Protein AF-A0A2V9GDG9-F1 (afdb_monomer_lite)

Foldseek 3Di:
DDDDDDDDPDDPDPPPDPPPPPPPDDDDDDDDDDPDPDPPPDDDDDPDDPPDDDDWDPDAAEFECPPNATVVNHDDTDPPHKYKYAYQDQDWDWDWDCDDPPHNVPTDIQDTDGHGDIDMDD

Secondary structure (DSSP, 8-state):
----------------------------------S-S-STT--------TT---PPPSSPEEEEEETTEEESSS----TT--EEEEE-SSS-EEEEES-BTTBGGG-EEEEEE-TT-EEEE-

pLDDT: mean 85.76, std 18.92, range [37.97, 98.81]

Radius of gyration: 27.59 Å; chains: 1; bounding box: 48×56×92 Å

Sequence (122 aa):
MNKIKATLAEAIWISIGLAGVGHASDIKGHVAVQGLRSPDNIAVYVDAIPGKDFPAPAQHTVMDQKGLKFVPHVLVVLKGTTVDFLNSDPTGHNVYWPAVSGNKKLAHNLGTWPQGQVKSFQ

Structure (mmCIF, N/CA/C/O backbone):
data_AF-A0A2V9GDG9-F1
#
_entry.id   AF-A0A2V9GDG9-F1
#
loop_
_atom_site.group_PDB
_atom_site.id
_atom_site.type_symbol
_atom_site.label_atom_id
_atom_site.label_alt_id
_atom_site.label_comp_id
_atom_site.label_asym_id
_atom_site.label_entity_id
_atom_site.label_seq_id
_atom_site.pdbx_PDB_ins_code
_atom_site.Cartn_x
_atom_site.Cartn_y
_atom_site.Cartn_z
_atom_site.occupancy
_atom_site.B_iso_or_equiv
_atom_site.auth_seq_id
_atom_site.auth_comp_id
_atom_site.auth_asym_id
_atom_site.auth_atom_id
_atom_site.pdbx_PDB_model_num
ATOM 1 N N . MET A 1 1 ? -24.641 -40.065 71.590 1.00 42.31 1 MET A N 1
ATOM 2 C CA . MET A 1 1 ? -23.628 -40.713 70.728 1.00 42.31 1 MET A CA 1
ATOM 3 C C . MET A 1 1 ? -24.330 -41.607 69.716 1.00 42.31 1 MET A C 1
ATOM 5 O O . MET A 1 1 ? -24.767 -42.677 70.096 1.00 42.31 1 MET A O 1
ATOM 9 N N . ASN A 1 2 ? -24.507 -41.150 68.475 1.00 37.97 2 ASN A N 1
ATOM 10 C CA . ASN A 1 2 ? -24.199 -41.917 67.261 1.00 37.97 2 ASN A CA 1
ATOM 11 C C . ASN A 1 2 ? -24.414 -41.002 66.051 1.00 37.97 2 ASN A C 1
ATOM 13 O O . ASN A 1 2 ? -25.462 -40.385 65.896 1.00 37.97 2 ASN A O 1
ATOM 17 N N . LYS A 1 3 ? -23.350 -40.847 65.269 1.00 41.62 3 LYS A N 1
ATOM 18 C CA . LYS A 1 3 ? -23.276 -40.030 64.055 1.00 41.62 3 LYS A CA 1
ATOM 19 C C . LYS A 1 3 ? -23.932 -40.770 62.871 1.00 41.62 3 LYS A C 1
ATOM 21 O O . LYS A 1 3 ? -24.193 -41.959 63.008 1.00 41.62 3 LYS A O 1
ATOM 26 N N . ILE A 1 4 ? -23.966 -40.087 61.707 1.00 47.59 4 ILE A N 1
ATOM 27 C CA . ILE A 1 4 ? -23.909 -40.607 60.309 1.00 47.59 4 ILE A CA 1
ATOM 28 C C . ILE A 1 4 ? -25.279 -40.655 59.604 1.00 47.59 4 ILE A C 1
ATOM 30 O O . ILE A 1 4 ? -26.194 -41.266 60.125 1.00 47.59 4 ILE A O 1
ATOM 34 N N . LYS A 1 5 ? -25.511 -40.102 58.404 1.00 38.75 5 LYS A N 1
ATOM 35 C CA . LYS A 1 5 ? -24.751 -39.276 57.441 1.00 38.75 5 LYS A CA 1
ATOM 36 C C . LYS A 1 5 ? -25.800 -38.595 56.541 1.00 38.75 5 LYS A C 1
ATOM 38 O O . LYS A 1 5 ? -26.760 -39.244 56.140 1.00 38.75 5 LYS A O 1
ATOM 43 N N . ALA A 1 6 ? -25.597 -37.326 56.195 1.00 46.38 6 ALA A N 1
ATOM 44 C CA . ALA A 1 6 ? -26.292 -36.698 55.074 1.00 46.38 6 ALA A CA 1
ATOM 45 C C . ALA A 1 6 ? -25.864 -37.392 53.770 1.00 46.38 6 ALA A C 1
ATOM 47 O O . ALA A 1 6 ? -24.683 -37.693 53.595 1.00 46.38 6 ALA A O 1
ATOM 48 N N . THR A 1 7 ? -26.797 -37.653 52.861 1.00 42.84 7 THR A N 1
ATOM 49 C CA . THR A 1 7 ? -26.470 -38.028 51.481 1.00 42.84 7 THR A CA 1
ATOM 50 C C . THR A 1 7 ? -27.303 -37.137 50.573 1.00 42.84 7 THR A C 1
ATOM 52 O O . THR A 1 7 ? -28.477 -37.397 50.333 1.00 42.84 7 THR A O 1
ATOM 55 N N . LEU A 1 8 ? -26.701 -36.023 50.145 1.00 42.03 8 LEU A N 1
ATOM 56 C CA . LEU A 1 8 ? -27.148 -35.306 48.958 1.00 42.03 8 LEU A CA 1
ATOM 57 C C . LEU A 1 8 ? -26.866 -36.237 47.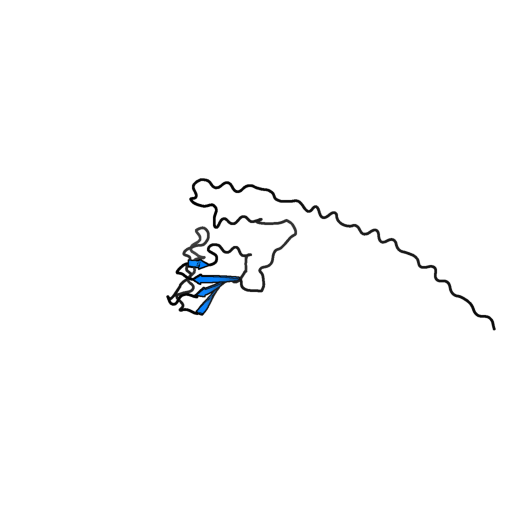775 1.00 42.03 8 LEU A C 1
ATOM 59 O O . LEU A 1 8 ? -25.706 -36.518 47.487 1.00 42.03 8 LEU A O 1
ATOM 63 N N . ALA A 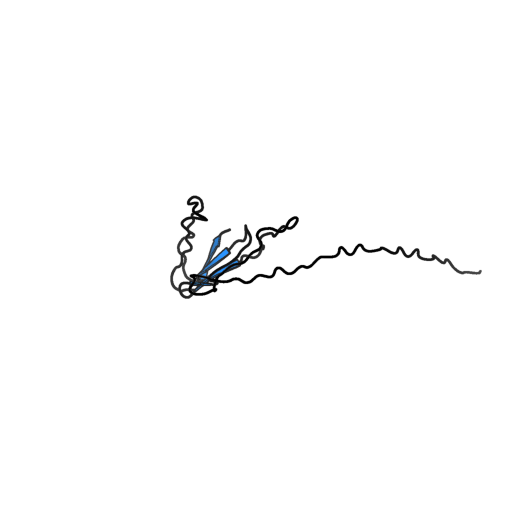1 9 ? -27.909 -36.743 47.124 1.00 41.97 9 ALA A N 1
ATOM 64 C CA . ALA A 1 9 ? -27.773 -37.306 45.790 1.00 41.97 9 ALA A CA 1
ATOM 65 C C . ALA A 1 9 ? -27.874 -36.141 44.799 1.00 41.97 9 ALA A C 1
ATOM 67 O O . ALA A 1 9 ? -28.892 -35.455 44.719 1.00 41.97 9 ALA A O 1
ATOM 68 N N . GLU A 1 10 ? -26.761 -35.880 44.127 1.00 41.28 10 GLU A N 1
ATOM 69 C CA . GLU A 1 10 ? -26.562 -34.815 43.155 1.00 41.28 10 GLU A CA 1
ATOM 70 C C . GLU A 1 10 ? -27.514 -34.990 41.963 1.00 41.28 10 GLU A C 1
ATOM 72 O O . GLU A 1 10 ? -27.505 -36.011 41.274 1.00 41.28 10 GLU A O 1
ATOM 77 N N . ALA A 1 11 ? -28.349 -33.981 41.709 1.00 42.41 11 ALA A N 1
ATOM 78 C CA . ALA A 1 11 ? -29.122 -33.894 40.479 1.00 42.41 11 ALA A CA 1
ATOM 79 C C . ALA A 1 11 ? -28.170 -33.523 39.333 1.00 42.41 11 ALA A C 1
ATOM 81 O O . ALA A 1 11 ? -27.820 -32.356 39.148 1.00 42.41 11 ALA A O 1
ATOM 82 N N . ILE A 1 12 ? -27.726 -34.528 38.580 1.00 42.56 12 ILE A N 1
ATOM 83 C CA . ILE A 1 12 ? -26.975 -34.341 37.337 1.00 42.56 12 ILE A CA 1
ATOM 84 C C . ILE A 1 12 ? -27.936 -33.745 36.303 1.00 42.56 12 ILE A C 1
ATOM 86 O O . ILE A 1 12 ? -28.758 -34.440 35.708 1.00 42.56 12 ILE A O 1
ATOM 90 N N . TRP A 1 13 ? -27.845 -32.432 36.104 1.00 46.91 13 TRP A N 1
ATOM 91 C CA . TRP A 1 13 ? -28.456 -31.758 34.966 1.00 46.91 13 TRP A CA 1
ATOM 92 C C . TRP A 1 13 ? -27.672 -32.132 33.710 1.00 46.91 13 TRP A C 1
ATOM 94 O O . TRP A 1 13 ? -26.553 -31.670 33.501 1.00 46.91 13 TRP A O 1
ATOM 104 N N . ILE A 1 14 ? -28.261 -32.983 32.871 1.00 46.66 14 ILE A N 1
ATOM 105 C CA . ILE A 1 14 ? -27.777 -33.217 31.511 1.00 46.66 14 ILE A CA 1
ATOM 106 C C . ILE A 1 14 ? -28.092 -31.952 30.708 1.00 46.66 14 ILE A C 1
ATOM 108 O O . ILE A 1 14 ? -29.182 -31.784 30.165 1.00 46.66 14 ILE A O 1
ATOM 112 N N . SER A 1 15 ? -27.136 -31.030 30.653 1.00 54.97 15 SER A N 1
ATOM 113 C CA . SER A 1 15 ? -27.119 -29.955 29.671 1.00 54.97 15 SER A CA 1
ATOM 114 C C . SER A 1 15 ? -26.816 -30.572 28.306 1.00 54.97 15 SER A C 1
ATOM 116 O O . SER A 1 15 ? -25.662 -30.785 27.937 1.00 54.97 15 SER A O 1
ATOM 118 N N . ILE A 1 16 ? -27.870 -30.881 27.545 1.00 59.19 16 ILE A N 1
ATOM 119 C CA . ILE A 1 16 ? -27.762 -31.120 26.103 1.00 59.19 16 ILE A CA 1
ATOM 120 C C . ILE A 1 16 ? -27.275 -29.807 25.490 1.00 59.19 16 ILE A C 1
ATOM 122 O O . ILE A 1 16 ? -28.045 -28.871 25.279 1.00 59.19 16 ILE A O 1
ATOM 126 N N . GLY A 1 17 ? -25.967 -29.713 25.262 1.00 52.75 17 GLY A N 1
ATOM 127 C CA . GLY A 1 17 ? -25.395 -28.637 24.475 1.00 52.75 17 GLY A CA 1
ATOM 128 C C . GLY A 1 17 ? -25.929 -28.748 23.053 1.00 52.75 17 GLY A C 1
ATOM 129 O O . GLY A 1 17 ? -25.621 -29.714 22.356 1.00 52.75 17 GLY A O 1
ATOM 130 N N . LEU A 1 18 ? -26.708 -27.757 22.607 1.00 53.41 18 LEU A N 1
ATOM 131 C CA . LEU A 1 18 ? -26.856 -27.490 21.181 1.00 53.41 18 LEU A CA 1
ATOM 132 C C . LEU A 1 18 ? -25.474 -27.076 20.666 1.00 53.41 18 LEU A C 1
ATOM 134 O O . LEU A 1 18 ? -25.123 -25.897 20.642 1.00 53.41 18 LEU A O 1
ATOM 138 N N . ALA A 1 19 ? -24.667 -28.057 20.273 1.00 58.25 19 ALA A N 1
ATOM 139 C CA . ALA A 1 19 ? -23.566 -27.816 19.365 1.00 58.25 19 ALA A CA 1
ATOM 140 C C . ALA A 1 19 ? -24.205 -27.375 18.046 1.00 58.25 19 ALA A C 1
ATOM 142 O O . ALA A 1 19 ? -24.687 -28.199 17.268 1.00 58.25 19 ALA A O 1
ATOM 143 N N . GLY A 1 20 ? -24.296 -26.060 17.834 1.00 57.84 20 GLY A N 1
ATOM 144 C CA . GLY A 1 20 ? -24.628 -25.516 16.528 1.00 57.84 20 GLY A CA 1
ATOM 145 C C . GLY A 1 20 ? -23.684 -26.153 15.518 1.00 57.84 20 GLY A C 1
ATOM 146 O O . GLY A 1 20 ? -22.465 -26.050 15.661 1.00 57.84 20 GLY A O 1
ATOM 147 N N . VAL A 1 21 ? -24.242 -26.870 14.545 1.00 59.28 21 VAL A N 1
ATOM 148 C CA . VAL A 1 21 ? -23.466 -27.459 13.459 1.00 59.28 21 VAL A CA 1
ATOM 149 C C . VAL A 1 21 ? -22.886 -26.291 12.672 1.00 59.28 21 VAL A C 1
ATOM 151 O O . VAL A 1 21 ? -23.560 -25.665 11.858 1.00 59.28 21 VAL A O 1
ATOM 154 N N . GLY A 1 22 ? -21.639 -25.937 12.968 1.00 56.59 22 GLY A N 1
ATOM 155 C CA . GLY A 1 22 ? -20.877 -25.031 12.133 1.00 56.59 22 GLY A CA 1
ATOM 156 C C . GLY A 1 22 ? -20.662 -25.724 10.799 1.00 56.59 22 GLY A C 1
ATOM 157 O O . GLY A 1 22 ? -19.795 -26.587 10.688 1.00 56.59 22 GLY A O 1
ATOM 158 N N . HIS A 1 23 ? -21.457 -25.379 9.788 1.00 62.50 23 HIS A N 1
ATOM 159 C CA . HIS A 1 23 ? -21.180 -25.784 8.417 1.00 62.50 23 HIS A CA 1
ATOM 160 C C . HIS A 1 23 ? -19.954 -25.007 7.931 1.00 62.50 23 HIS A C 1
ATOM 162 O O . HIS A 1 23 ? -20.069 -23.967 7.286 1.00 62.50 23 HIS A O 1
ATOM 168 N N . ALA A 1 24 ? -18.760 -25.491 8.273 1.00 65.12 24 ALA A N 1
ATOM 169 C CA . ALA A 1 24 ? -17.553 -25.095 7.570 1.00 65.12 24 ALA A CA 1
ATOM 170 C C . ALA A 1 24 ? -17.690 -25.610 6.131 1.00 65.12 24 ALA A C 1
ATOM 172 O O . ALA A 1 24 ? -17.763 -26.815 5.901 1.00 65.12 24 ALA A O 1
ATOM 173 N N . SER A 1 25 ? -17.818 -24.687 5.182 1.00 75.19 25 SER A N 1
ATOM 174 C CA . SER A 1 25 ? -17.863 -24.993 3.754 1.00 75.19 25 SER A CA 1
ATOM 175 C C . SER A 1 25 ? -16.672 -24.335 3.079 1.00 75.19 25 SER A C 1
ATOM 177 O O . SER A 1 25 ? -16.330 -23.194 3.396 1.00 75.19 25 SER A O 1
ATOM 179 N N . ASP A 1 26 ? -16.056 -25.046 2.142 1.00 84.69 26 ASP A N 1
ATOM 180 C CA . ASP A 1 26 ? -14.946 -24.515 1.359 1.00 84.69 26 ASP A CA 1
ATOM 181 C C . ASP A 1 26 ? -15.468 -23.625 0.225 1.00 84.69 26 ASP A C 1
ATOM 183 O O . ASP A 1 26 ? -16.362 -24.023 -0.526 1.00 84.69 26 ASP A O 1
ATOM 187 N N . ILE A 1 27 ? -14.845 -22.461 0.030 1.00 84.62 27 ILE A N 1
ATOM 188 C CA . ILE A 1 27 ? -14.969 -21.704 -1.220 1.00 84.62 27 ILE A CA 1
ATOM 189 C C . ILE A 1 27 ? -13.880 -22.216 -2.164 1.00 84.62 27 ILE A C 1
ATOM 191 O O . ILE A 1 27 ? -12.691 -22.037 -1.906 1.00 84.62 27 ILE A O 1
ATOM 195 N N . LYS A 1 28 ? -14.283 -22.871 -3.256 1.00 89.75 28 LYS A N 1
ATOM 196 C CA . LYS A 1 28 ? -13.373 -23.387 -4.289 1.00 89.75 28 LYS A CA 1
ATOM 197 C C . LYS A 1 28 ? -13.601 -22.636 -5.595 1.00 89.75 28 LYS A C 1
ATOM 199 O O . LYS A 1 28 ? -14.739 -22.446 -6.012 1.00 89.75 28 LYS A O 1
ATOM 204 N N . GLY A 1 29 ? -12.516 -22.239 -6.250 1.00 86.69 29 GLY A N 1
ATOM 205 C CA . GLY A 1 29 ? -12.545 -21.554 -7.538 1.00 86.69 29 GLY A CA 1
ATOM 206 C C . GLY A 1 29 ? -11.181 -21.606 -8.217 1.00 86.69 29 GLY A C 1
ATOM 207 O O . GLY A 1 29 ? -10.159 -21.785 -7.558 1.00 86.69 29 GLY A O 1
ATOM 208 N N . HIS A 1 30 ? -11.171 -21.468 -9.541 1.00 87.44 30 HIS A N 1
ATOM 209 C CA . HIS A 1 30 ? -9.952 -21.368 -10.336 1.00 87.44 30 HIS A CA 1
ATOM 210 C C . HIS A 1 30 ? -9.865 -19.969 -10.943 1.00 87.44 30 HIS A C 1
ATOM 212 O O . HIS A 1 30 ? -10.795 -19.524 -11.614 1.00 87.44 30 HIS A O 1
ATOM 218 N N . VAL A 1 31 ? -8.749 -19.280 -10.710 1.00 86.31 31 VAL A N 1
ATOM 219 C CA . VAL A 1 31 ? -8.480 -17.972 -11.311 1.00 86.31 31 VAL A CA 1
ATOM 220 C C . VAL A 1 31 ? -7.774 -18.202 -12.644 1.00 86.31 31 VAL A C 1
ATOM 222 O O . VAL A 1 31 ? -6.559 -18.381 -12.690 1.00 86.31 31 VAL A O 1
ATOM 225 N N . ALA A 1 32 ? -8.549 -18.226 -13.729 1.00 86.06 32 ALA A N 1
ATOM 226 C CA . ALA A 1 32 ? -8.001 -18.214 -15.080 1.00 86.06 32 ALA A CA 1
ATOM 227 C C . ALA A 1 32 ? -7.656 -16.775 -15.471 1.00 86.06 32 ALA A C 1
ATOM 229 O O . ALA A 1 32 ? -8.472 -15.866 -15.314 1.00 86.06 32 ALA A O 1
ATOM 230 N N . VAL A 1 33 ? -6.453 -16.566 -15.999 1.00 86.75 33 VAL A N 1
ATOM 231 C CA . VAL A 1 33 ? -5.978 -15.237 -16.378 1.00 86.75 33 VAL A CA 1
ATOM 232 C C . VAL A 1 33 ? -5.836 -15.167 -17.893 1.00 86.75 33 VAL A C 1
ATOM 234 O O . VAL A 1 33 ? -5.030 -15.886 -18.476 1.00 86.75 33 VAL A O 1
ATOM 237 N N . GLN A 1 34 ? -6.620 -14.303 -18.539 1.00 86.81 34 GLN A N 1
ATOM 238 C CA . GLN A 1 34 ? -6.571 -14.090 -19.985 1.00 86.81 34 GLN A CA 1
ATOM 239 C C . GLN A 1 34 ? -6.154 -12.650 -20.287 1.00 86.81 34 GLN A C 1
ATOM 241 O O . GLN A 1 34 ? -6.681 -11.706 -19.708 1.00 86.81 34 GLN A O 1
ATOM 246 N N . GLY A 1 35 ? -5.184 -12.476 -21.186 1.00 87.31 35 GLY A N 1
ATOM 247 C CA . GLY A 1 35 ? -4.701 -11.154 -21.598 1.00 87.31 35 GLY A CA 1
ATOM 248 C C . GLY A 1 35 ? -3.716 -10.475 -20.635 1.00 87.31 35 GLY A C 1
ATOM 249 O O . GLY A 1 35 ? -3.178 -9.428 -20.989 1.00 87.31 35 GLY A O 1
ATOM 250 N N . LEU A 1 36 ? -3.418 -11.058 -19.466 1.00 86.69 36 LEU A N 1
ATOM 251 C CA . LEU A 1 36 ? -2.308 -10.610 -18.614 1.00 86.69 36 LEU A CA 1
ATOM 252 C C . LEU A 1 36 ? -1.032 -11.406 -18.904 1.00 86.69 36 LEU A C 1
ATOM 254 O O . LEU A 1 36 ? -1.077 -12.573 -19.286 1.00 86.69 36 LEU A O 1
ATOM 258 N N . ARG A 1 37 ? 0.120 -10.762 -18.689 1.00 87.06 37 ARG A N 1
ATOM 259 C CA . ARG A 1 37 ? 1.446 -11.383 -18.856 1.00 87.06 37 ARG A CA 1
ATOM 260 C C . ARG A 1 37 ? 1.823 -12.330 -17.711 1.00 87.06 37 ARG A C 1
ATOM 262 O O . ARG A 1 37 ? 2.670 -13.190 -17.913 1.00 87.06 37 ARG A O 1
ATOM 269 N N . SER A 1 38 ? 1.239 -12.144 -16.527 1.00 87.62 38 SER A N 1
ATOM 270 C CA . SER A 1 38 ? 1.475 -12.953 -15.325 1.00 87.62 38 SER A CA 1
ATOM 271 C C . SER A 1 38 ? 0.211 -12.968 -14.449 1.00 87.62 38 SER A C 1
ATOM 273 O O . SER A 1 38 ? -0.520 -11.972 -14.460 1.00 87.62 38 SER A O 1
ATOM 275 N N . PRO A 1 39 ? -0.059 -14.059 -13.702 1.00 85.81 39 PRO A N 1
ATOM 276 C CA . PRO A 1 39 ? -1.084 -14.099 -12.658 1.00 85.81 39 PRO A CA 1
ATOM 277 C C . PRO A 1 39 ? -0.661 -13.421 -11.341 1.00 85.81 39 PRO A C 1
ATOM 279 O O . PRO A 1 39 ? -1.449 -13.392 -10.396 1.00 85.81 39 PRO A O 1
ATOM 282 N N . ASP A 1 40 ? 0.569 -12.908 -11.243 1.00 89.81 40 ASP A N 1
ATOM 283 C CA . ASP A 1 40 ? 1.047 -12.240 -10.031 1.00 89.81 40 ASP A CA 1
ATOM 284 C C . ASP A 1 40 ? 0.186 -11.022 -9.670 1.00 89.81 40 A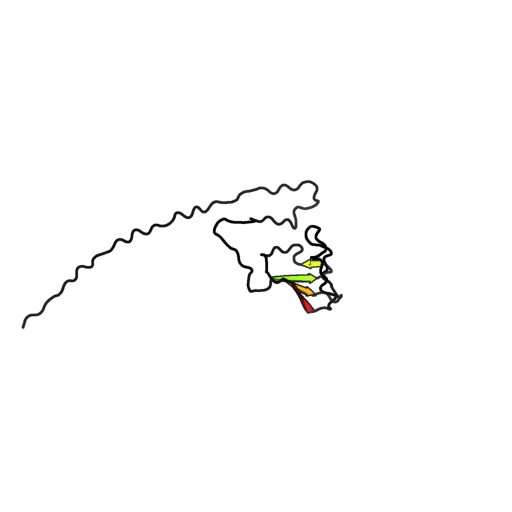SP A C 1
ATOM 286 O O . ASP A 1 40 ? -0.346 -10.330 -10.540 1.00 89.81 40 ASP A O 1
ATOM 290 N N . ASN A 1 41 ? 0.136 -10.704 -8.372 1.00 90.38 41 ASN A N 1
ATOM 291 C CA . ASN A 1 41 ? -0.503 -9.497 -7.835 1.00 90.38 41 ASN A CA 1
ATOM 292 C C . ASN A 1 41 ? -2.033 -9.431 -8.020 1.00 90.38 41 ASN A C 1
ATOM 294 O O . ASN A 1 41 ? -2.623 -8.352 -7.964 1.00 90.38 41 ASN A O 1
ATOM 298 N N . ILE A 1 42 ? -2.691 -10.578 -8.204 1.00 90.88 42 ILE A N 1
ATOM 299 C CA . ILE A 1 42 ? -4.153 -10.685 -8.202 1.00 90.88 42 ILE A CA 1
ATOM 300 C C . ILE A 1 42 ? -4.652 -10.864 -6.765 1.00 90.88 42 ILE A C 1
ATOM 302 O O . ILE A 1 42 ? -4.249 -11.792 -6.066 1.00 90.88 42 ILE A O 1
ATOM 306 N N . ALA A 1 43 ? -5.574 -9.999 -6.341 1.00 91.94 43 ALA A N 1
ATOM 307 C CA . ALA A 1 43 ? -6.306 -10.152 -5.091 1.00 91.94 43 ALA A CA 1
ATOM 308 C C . ALA A 1 43 ? -7.675 -10.795 -5.352 1.00 91.94 43 ALA A C 1
ATOM 310 O O . ALA A 1 43 ? -8.454 -10.306 -6.170 1.00 91.94 43 ALA A O 1
ATOM 311 N N . VAL A 1 44 ? -7.982 -11.867 -4.622 1.00 91.62 44 VAL A N 1
ATOM 312 C CA . VAL A 1 44 ? -9.320 -12.467 -4.550 1.00 91.62 44 VAL A CA 1
ATOM 313 C C . VAL A 1 44 ? -9.816 -12.292 -3.125 1.00 91.62 44 VAL A C 1
ATOM 315 O O . VAL A 1 44 ? -9.103 -12.628 -2.181 1.00 91.62 44 VAL A O 1
ATOM 318 N N . TYR A 1 45 ? -11.019 -11.750 -2.963 1.00 92.50 45 TYR A N 1
ATOM 319 C CA . TYR A 1 45 ? -11.580 -11.454 -1.651 1.00 92.50 45 TYR A CA 1
ATOM 320 C C . TYR A 1 45 ? -13.075 -11.760 -1.602 1.00 92.50 45 TYR A C 1
ATOM 322 O O . TYR A 1 45 ? -13.751 -11.834 -2.628 1.00 92.50 45 TYR A O 1
ATOM 330 N N . VAL A 1 46 ? -13.573 -11.944 -0.382 1.00 91.44 46 VAL A N 1
ATOM 331 C CA . VAL A 1 46 ? -15.003 -12.024 -0.082 1.00 91.44 46 VAL A CA 1
ATOM 332 C C . VAL A 1 46 ? -15.431 -10.650 0.409 1.00 91.44 46 VAL A C 1
ATOM 334 O O . VAL A 1 46 ? -14.879 -10.159 1.388 1.00 91.44 46 VAL A O 1
ATOM 337 N N . ASP A 1 47 ? -16.386 -10.035 -0.283 1.00 88.25 47 ASP A N 1
ATOM 338 C CA . ASP A 1 47 ? -16.816 -8.661 0.000 1.00 88.25 47 ASP A CA 1
ATOM 339 C C . ASP A 1 47 ? -17.576 -8.551 1.332 1.00 88.25 47 ASP A C 1
ATOM 341 O O . ASP A 1 47 ? -17.254 -7.729 2.186 1.00 88.25 47 ASP A O 1
ATOM 345 N N . ALA A 1 48 ? -18.548 -9.438 1.559 1.00 88.88 48 ALA A N 1
ATOM 346 C CA . ALA A 1 48 ? -19.327 -9.458 2.790 1.00 88.88 48 ALA A CA 1
ATOM 347 C C . ALA A 1 48 ? -19.763 -10.876 3.168 1.00 88.88 48 ALA A C 1
ATOM 349 O O . ALA A 1 48 ? -20.054 -11.712 2.310 1.00 88.88 48 ALA A O 1
ATOM 350 N N . ILE A 1 49 ? -19.865 -11.123 4.475 1.00 90.06 49 ILE A N 1
ATOM 351 C CA . ILE A 1 49 ? -20.484 -12.328 5.030 1.00 90.06 49 ILE A CA 1
ATOM 352 C C . ILE A 1 49 ? -21.643 -11.878 5.927 1.00 90.06 49 ILE A C 1
ATOM 354 O O . ILE A 1 49 ? -21.395 -11.172 6.906 1.00 90.06 49 ILE A O 1
ATOM 358 N N . PRO A 1 50 ? -22.901 -12.261 5.633 1.00 90.31 50 PRO A N 1
ATOM 359 C CA . PRO A 1 50 ? -24.052 -11.847 6.429 1.00 90.31 50 PRO A CA 1
ATOM 360 C C . PRO A 1 50 ? -23.880 -12.150 7.922 1.00 90.31 50 PRO A C 1
ATOM 362 O O . PRO A 1 50 ? -23.494 -13.255 8.303 1.00 90.31 50 PRO A O 1
ATOM 365 N N . GLY A 1 51 ? -24.168 -11.158 8.767 1.00 92.75 51 GLY A N 1
ATOM 366 C CA . GLY A 1 51 ? -24.057 -11.279 10.224 1.00 92.75 51 GLY A CA 1
ATOM 367 C C . GLY A 1 51 ? -22.624 -11.302 10.769 1.00 92.75 51 GLY A C 1
ATOM 368 O O . GLY A 1 51 ? -22.451 -11.553 11.960 1.00 92.75 51 GLY A O 1
ATOM 369 N N . LYS A 1 52 ? -21.604 -11.049 9.937 1.00 91.50 52 LYS A N 1
ATOM 370 C CA . LYS A 1 52 ? -20.210 -10.895 10.371 1.00 91.50 52 LYS A CA 1
ATOM 371 C C . LYS A 1 52 ? -19.677 -9.512 10.028 1.00 91.50 52 LYS A C 1
ATOM 373 O O . LYS A 1 52 ? -20.017 -8.949 8.993 1.00 91.50 52 LYS A O 1
ATOM 378 N N . ASP A 1 53 ? -18.806 -9.020 10.897 1.00 91.31 53 ASP A N 1
ATOM 379 C CA . ASP A 1 53 ? -18.047 -7.791 10.702 1.00 91.31 53 ASP A CA 1
ATOM 380 C C . ASP A 1 53 ? -16.550 -8.085 10.860 1.00 91.31 53 ASP A C 1
ATOM 382 O O . ASP A 1 53 ? -16.158 -8.991 11.602 1.00 91.31 53 ASP A O 1
ATOM 386 N N . PHE A 1 54 ? -15.726 -7.336 10.133 1.00 92.31 54 PHE A N 1
ATOM 387 C CA . PHE A 1 54 ? -14.279 -7.504 10.067 1.00 92.31 54 PHE A CA 1
ATOM 388 C C . PHE A 1 54 ? -13.615 -6.149 10.332 1.00 92.31 54 PHE A C 1
ATOM 390 O O . PHE A 1 54 ? -13.382 -5.385 9.391 1.00 92.31 54 PHE A O 1
ATOM 397 N N . PRO A 1 55 ? -13.325 -5.818 11.604 1.00 94.38 55 PRO A N 1
ATOM 398 C CA . PRO A 1 55 ? -12.733 -4.535 11.944 1.00 94.38 55 PRO A CA 1
ATOM 399 C C . PRO A 1 55 ? -11.292 -4.444 11.439 1.00 94.38 55 PRO A C 1
ATOM 401 O O . PRO A 1 55 ? -10.562 -5.438 11.402 1.00 94.38 55 PRO A O 1
ATOM 404 N N . ALA A 1 56 ? -10.868 -3.227 11.096 1.00 95.19 56 ALA A N 1
ATOM 405 C CA . ALA A 1 56 ? -9.476 -2.959 10.770 1.00 95.19 56 ALA A CA 1
ATOM 406 C C . ALA A 1 56 ? -8.551 -3.350 11.941 1.00 95.19 56 ALA A C 1
ATOM 408 O O . ALA A 1 56 ? -8.881 -3.070 13.100 1.00 95.19 56 ALA A O 1
ATOM 409 N N . PRO A 1 57 ? -7.389 -3.971 11.673 1.00 95.88 57 PRO A N 1
ATOM 410 C CA . PRO A 1 57 ? -6.417 -4.264 12.716 1.00 95.88 57 PRO A CA 1
ATOM 411 C C . PRO A 1 57 ? -5.909 -2.980 13.379 1.00 95.88 57 PRO A C 1
ATOM 413 O O . PRO A 1 57 ? -5.672 -1.978 12.709 1.00 95.88 57 PRO A O 1
ATOM 416 N N . ALA A 1 58 ? -5.679 -3.027 14.694 1.00 95.62 58 ALA A N 1
ATOM 417 C CA . ALA A 1 58 ? -5.068 -1.909 15.419 1.00 95.62 58 ALA A CA 1
ATOM 418 C C . ALA A 1 58 ? -3.596 -1.693 15.023 1.00 95.62 58 ALA A C 1
ATOM 420 O O . ALA A 1 58 ? -3.087 -0.577 15.082 1.00 95.62 58 ALA A O 1
ATOM 421 N N . GLN A 1 59 ? -2.909 -2.767 14.628 1.00 97.25 59 GLN A N 1
ATOM 422 C CA . GLN A 1 59 ? -1.533 -2.697 14.161 1.00 97.25 59 GLN A CA 1
ATOM 423 C C . GLN A 1 59 ? -1.495 -2.166 12.728 1.00 97.25 59 GLN A C 1
ATOM 425 O O . GLN A 1 59 ? -2.155 -2.710 11.841 1.00 97.25 59 GLN A O 1
ATOM 430 N N . HIS A 1 60 ? -0.678 -1.140 12.498 1.00 97.88 60 HIS A N 1
ATOM 431 C CA . HIS A 1 60 ? -0.472 -0.606 11.159 1.00 97.88 60 HIS A CA 1
ATOM 432 C C . HIS A 1 60 ? 0.206 -1.636 10.261 1.00 97.88 60 HIS A C 1
ATOM 434 O O . HIS A 1 60 ? 1.096 -2.380 10.687 1.00 97.88 60 HIS A O 1
ATOM 440 N N . THR A 1 61 ? -0.209 -1.650 9.000 1.00 97.94 61 THR A N 1
ATOM 441 C CA . THR A 1 61 ? 0.411 -2.487 7.972 1.00 97.94 61 THR A CA 1
ATOM 442 C C . THR A 1 61 ? 1.462 -1.679 7.226 1.00 97.94 61 THR A C 1
ATOM 444 O O . THR A 1 61 ? 1.231 -0.513 6.931 1.00 97.94 61 THR A O 1
ATOM 447 N N . VAL A 1 62 ? 2.606 -2.279 6.896 1.00 98.56 62 VAL A N 1
ATOM 448 C CA . VAL A 1 62 ? 3.712 -1.566 6.240 1.00 98.56 62 VAL A CA 1
ATOM 449 C C . VAL A 1 62 ? 3.727 -1.833 4.734 1.00 98.56 62 VAL A C 1
ATOM 451 O O . VAL A 1 62 ? 3.652 -2.979 4.292 1.00 98.56 62 VAL A O 1
ATOM 454 N N . MET A 1 63 ? 3.876 -0.763 3.958 1.00 98.56 63 MET A N 1
ATOM 455 C CA . MET A 1 63 ? 4.201 -0.761 2.535 1.00 98.56 63 MET A CA 1
ATOM 456 C C . MET A 1 63 ? 5.578 -0.113 2.358 1.00 98.56 63 MET A C 1
ATOM 458 O O . MET A 1 63 ? 5.711 1.106 2.413 1.00 98.56 63 MET A O 1
ATOM 462 N N . ASP A 1 64 ? 6.620 -0.911 2.161 1.00 98.81 64 ASP A N 1
ATOM 463 C CA . ASP A 1 64 ? 7.981 -0.391 2.017 1.00 98.81 64 ASP A CA 1
ATOM 464 C C . ASP A 1 64 ? 8.250 0.074 0.581 1.00 98.81 64 ASP A C 1
ATOM 466 O O . ASP A 1 64 ? 7.760 -0.513 -0.383 1.00 98.81 64 ASP A O 1
ATOM 470 N N . GLN A 1 65 ? 9.044 1.126 0.429 1.00 98.69 65 GLN A N 1
ATOM 471 C CA . GLN A 1 65 ? 9.568 1.603 -0.844 1.00 98.69 65 GLN A CA 1
ATOM 472 C C . GLN A 1 65 ? 11.050 1.257 -0.889 1.00 98.69 65 GLN A C 1
ATOM 474 O O . GLN A 1 65 ? 11.873 1.876 -0.210 1.00 98.69 65 GLN A O 1
ATOM 479 N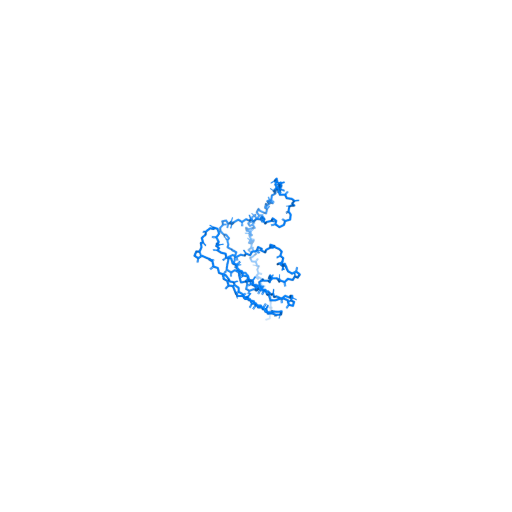 N . LYS A 1 66 ? 11.369 0.220 -1.665 1.00 98.44 66 LYS A N 1
ATOM 480 C CA . LYS A 1 66 ? 12.702 -0.372 -1.739 1.00 98.44 66 LYS A CA 1
ATOM 481 C C . LYS A 1 66 ? 13.027 -0.818 -3.156 1.00 98.44 66 LYS A C 1
ATOM 483 O O . LYS A 1 66 ? 12.232 -1.493 -3.809 1.00 98.44 66 LYS A O 1
ATOM 488 N N . GLY A 1 67 ? 14.222 -0.485 -3.628 1.00 97.88 67 GLY A N 1
ATOM 489 C CA . GLY A 1 67 ? 14.654 -0.755 -4.994 1.00 97.88 67 GLY A CA 1
ATOM 490 C C . GLY A 1 67 ? 13.755 -0.083 -6.032 1.00 97.88 67 GLY A C 1
ATOM 491 O O . GLY A 1 67 ? 13.465 -0.692 -7.062 1.00 97.88 67 GLY A O 1
ATOM 492 N N . LEU A 1 68 ? 13.290 1.138 -5.742 1.00 97.62 68 LEU A N 1
ATOM 493 C CA . LEU A 1 68 ? 12.353 1.913 -6.562 1.00 97.62 68 LEU A CA 1
ATOM 494 C C . LEU A 1 68 ? 10.996 1.224 -6.798 1.00 97.62 68 LEU A C 1
ATOM 496 O O . LEU A 1 68 ? 10.360 1.416 -7.835 1.00 97.62 68 LEU A O 1
ATOM 500 N N . LYS A 1 69 ? 10.559 0.390 -5.849 1.00 97.62 69 LYS A N 1
ATOM 501 C CA . LYS A 1 69 ? 9.308 -0.374 -5.915 1.00 97.62 69 LYS A CA 1
ATOM 502 C C . LYS A 1 69 ? 8.583 -0.337 -4.580 1.00 97.62 69 LYS A C 1
ATOM 504 O O . LYS A 1 69 ? 9.223 -0.295 -3.536 1.00 97.62 69 LYS A O 1
ATOM 509 N N . PHE A 1 70 ? 7.262 -0.466 -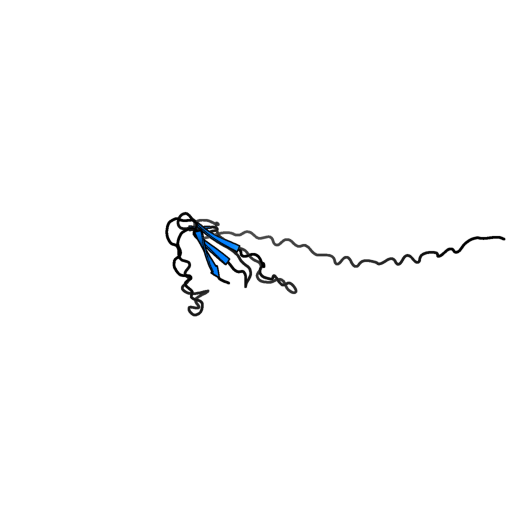4.634 1.00 98.12 70 PHE A N 1
ATOM 510 C CA . PHE A 1 70 ? 6.459 -0.829 -3.470 1.00 98.12 70 PHE A CA 1
ATOM 511 C C . PHE A 1 70 ? 6.622 -2.317 -3.150 1.00 98.12 70 PHE A C 1
ATOM 513 O O . PHE A 1 70 ? 6.572 -3.163 -4.050 1.00 98.12 70 PHE A O 1
ATOM 520 N N . VAL A 1 71 ? 6.828 -2.623 -1.873 1.00 97.88 71 VAL A N 1
ATOM 521 C CA . VAL A 1 71 ? 6.997 -3.969 -1.333 1.00 97.88 71 VAL A CA 1
ATOM 522 C C . VAL A 1 71 ? 6.089 -4.125 -0.102 1.00 97.88 71 VAL A C 1
ATOM 524 O O . VAL A 1 71 ? 6.336 -3.481 0.918 1.00 97.88 71 VAL A O 1
ATOM 527 N N . PRO A 1 72 ? 5.050 -4.982 -0.158 1.00 97.31 72 PRO A N 1
ATOM 528 C CA . PRO A 1 72 ? 4.636 -5.784 -1.317 1.00 97.31 72 PRO A CA 1
ATOM 529 C C . PRO A 1 72 ? 4.138 -4.939 -2.506 1.00 97.31 72 PRO A C 1
ATOM 531 O O . PRO A 1 72 ? 3.824 -3.765 -2.365 1.00 97.31 72 PRO A O 1
ATOM 534 N N . HIS A 1 73 ? 4.065 -5.532 -3.702 1.00 95.94 73 HIS A N 1
ATOM 535 C CA . HIS A 1 73 ? 3.581 -4.814 -4.892 1.00 95.94 73 HIS A CA 1
ATOM 536 C C . HIS A 1 73 ? 2.063 -4.570 -4.856 1.00 95.94 73 HIS A C 1
ATOM 538 O O . HIS A 1 73 ? 1.575 -3.586 -5.403 1.00 95.94 73 HIS A O 1
ATOM 544 N N . VAL A 1 74 ? 1.324 -5.458 -4.186 1.00 96.12 74 VAL A N 1
ATOM 545 C CA . VAL A 1 74 ? -0.094 -5.301 -3.855 1.00 96.12 74 VAL A CA 1
ATOM 546 C C . VAL A 1 74 ? -0.270 -5.573 -2.371 1.00 96.12 74 VAL A C 1
ATOM 548 O O . VAL A 1 74 ? 0.206 -6.587 -1.861 1.00 96.12 74 VAL A O 1
ATOM 551 N N . LEU A 1 75 ? -0.971 -4.669 -1.693 1.00 96.94 75 LEU A N 1
ATOM 552 C CA . LEU A 1 75 ? -1.348 -4.804 -0.294 1.00 96.94 75 LEU A CA 1
ATOM 553 C C . LEU A 1 75 ? -2.866 -4.724 -0.169 1.00 96.94 75 LEU A C 1
ATOM 555 O O . LEU A 1 75 ? -3.471 -3.717 -0.531 1.00 96.94 75 LEU A O 1
ATOM 559 N N . VAL A 1 76 ? -3.474 -5.792 0.340 1.00 95.62 76 VAL A N 1
ATOM 560 C CA . VAL A 1 76 ? -4.912 -5.854 0.617 1.00 95.62 76 VAL A CA 1
ATOM 561 C C . VAL A 1 76 ? -5.125 -5.529 2.087 1.00 95.62 76 VAL A C 1
ATOM 563 O O . VAL A 1 76 ? -4.505 -6.148 2.950 1.00 95.62 76 VAL A O 1
ATOM 566 N N . VAL A 1 77 ? -6.005 -4.572 2.372 1.00 96.00 77 VAL A N 1
ATOM 567 C CA . VAL A 1 77 ? -6.324 -4.138 3.735 1.00 96.00 77 VAL A CA 1
ATOM 568 C C . VAL A 1 77 ? -7.831 -4.019 3.932 1.00 96.00 77 VAL A C 1
ATOM 570 O O . VAL A 1 77 ? -8.580 -3.812 2.977 1.00 96.00 77 VAL A O 1
ATOM 573 N N . LEU A 1 78 ? -8.280 -4.132 5.182 1.00 95.44 78 LEU A N 1
ATOM 574 C CA . LEU A 1 78 ? -9.664 -3.845 5.552 1.00 95.44 78 LEU A CA 1
ATOM 575 C C . LEU A 1 78 ? -9.903 -2.330 5.565 1.00 95.44 78 LEU A C 1
ATOM 577 O O . LEU A 1 78 ? -8.986 -1.546 5.824 1.00 95.44 78 LEU A O 1
ATOM 581 N N . LYS A 1 79 ? -11.145 -1.904 5.328 1.00 92.81 79 LYS A N 1
ATOM 582 C CA . LYS A 1 79 ? -11.525 -0.488 5.413 1.00 92.81 79 LYS A CA 1
ATOM 583 C C . LYS A 1 79 ? -11.175 0.085 6.792 1.00 92.81 79 LYS A C 1
ATOM 585 O O . LYS A 1 79 ? -11.570 -0.478 7.807 1.00 92.81 79 LYS A O 1
ATOM 590 N N . GLY A 1 80 ? -10.484 1.226 6.813 1.00 95.44 80 GLY A N 1
ATOM 591 C CA . GLY A 1 80 ? -10.028 1.886 8.040 1.00 95.44 80 GLY A CA 1
ATOM 592 C C . GLY A 1 80 ? -8.688 1.375 8.577 1.00 95.44 80 GLY A C 1
ATOM 593 O O . GLY A 1 80 ? -8.271 1.813 9.647 1.00 95.44 80 GLY A O 1
ATOM 594 N N . THR A 1 81 ? -8.010 0.469 7.866 1.00 98.06 81 THR A N 1
ATOM 595 C CA . THR A 1 81 ? -6.629 0.083 8.188 1.00 98.06 81 THR A CA 1
ATOM 596 C C . THR A 1 81 ? -5.688 1.238 7.883 1.00 98.06 81 THR A C 1
ATOM 598 O O . THR A 1 81 ? -5.668 1.727 6.757 1.00 98.06 81 THR A O 1
ATOM 601 N N . THR A 1 82 ? -4.856 1.617 8.848 1.00 98.44 82 THR A N 1
ATOM 602 C CA . THR A 1 82 ? -3.752 2.543 8.591 1.00 98.44 82 THR A CA 1
ATOM 603 C C . THR A 1 82 ? -2.587 1.806 7.931 1.00 98.44 82 THR A C 1
ATOM 605 O O . THR A 1 82 ? -2.128 0.768 8.425 1.00 98.44 82 THR A O 1
ATOM 608 N N . VAL A 1 83 ? -2.095 2.357 6.824 1.00 98.56 83 VAL A N 1
ATOM 609 C CA . VAL A 1 83 ? -0.912 1.877 6.107 1.00 98.56 83 VAL A CA 1
ATOM 610 C C . VAL A 1 83 ? 0.251 2.831 6.342 1.00 98.56 83 VAL A C 1
ATOM 612 O O . VAL A 1 83 ? 0.133 4.030 6.092 1.00 98.56 83 VAL A O 1
ATOM 615 N N . ASP A 1 84 ? 1.377 2.278 6.778 1.00 98.75 84 ASP A N 1
ATOM 616 C CA . ASP A 1 84 ? 2.655 2.956 6.952 1.00 98.75 84 ASP A CA 1
ATOM 617 C C . ASP A 1 84 ? 3.523 2.763 5.704 1.00 98.75 84 ASP A C 1
ATOM 619 O O . ASP A 1 84 ? 3.956 1.655 5.390 1.00 98.75 84 ASP A O 1
ATOM 623 N N . PHE A 1 85 ? 3.814 3.848 4.995 1.00 98.69 85 PHE A N 1
ATOM 624 C CA . PHE A 1 85 ? 4.681 3.853 3.824 1.00 98.69 85 PHE A CA 1
ATOM 625 C C . PHE A 1 85 ? 6.121 4.174 4.228 1.00 98.69 85 PHE A C 1
ATOM 627 O O . PHE A 1 85 ? 6.489 5.342 4.384 1.00 98.69 85 PHE A O 1
ATOM 634 N N . LEU A 1 86 ? 6.936 3.136 4.413 1.00 98.81 86 LEU A N 1
ATOM 635 C CA . LEU A 1 86 ? 8.361 3.266 4.717 1.00 98.81 86 LEU A CA 1
ATOM 636 C C . LEU A 1 86 ? 9.141 3.586 3.438 1.00 98.81 86 LEU A C 1
ATOM 638 O O . LEU A 1 86 ? 8.811 3.101 2.360 1.00 98.81 86 LEU A O 1
ATOM 642 N N . ASN A 1 87 ? 10.172 4.418 3.539 1.00 98.81 87 ASN A N 1
ATOM 643 C CA . ASN A 1 87 ? 11.186 4.541 2.499 1.00 98.81 87 ASN A CA 1
ATOM 644 C C . ASN A 1 87 ? 12.490 3.891 2.972 1.00 98.81 87 ASN A C 1
ATOM 646 O O . ASN A 1 87 ? 13.163 4.442 3.839 1.00 98.81 87 ASN A O 1
ATOM 650 N N . SER A 1 88 ? 12.874 2.761 2.386 1.00 98.75 88 SER A N 1
ATOM 651 C CA . SER A 1 88 ? 14.150 2.097 2.680 1.00 98.75 88 SER A CA 1
ATOM 652 C C . SER A 1 88 ? 15.270 2.447 1.693 1.00 98.75 88 SER A C 1
ATOM 654 O O . SER A 1 88 ? 16.424 2.071 1.923 1.00 98.75 88 SER A O 1
ATOM 656 N N . ASP A 1 89 ? 14.969 3.183 0.623 1.00 98.69 89 ASP A N 1
ATOM 657 C CA . ASP A 1 89 ? 15.935 3.615 -0.385 1.00 98.69 89 ASP A CA 1
ATOM 658 C C . ASP A 1 89 ? 16.628 4.934 -0.004 1.00 98.69 89 ASP A C 1
ATOM 660 O O . ASP A 1 89 ? 16.028 5.797 0.635 1.00 98.69 89 ASP A O 1
ATOM 664 N N . PRO A 1 90 ? 17.875 5.162 -0.457 1.00 98.12 90 PRO A N 1
ATOM 665 C CA . PRO A 1 90 ? 18.550 6.452 -0.287 1.00 98.12 90 PRO A CA 1
ATOM 666 C C . PRO A 1 90 ? 17.882 7.586 -1.085 1.00 98.12 90 PRO A C 1
ATOM 668 O O . PRO A 1 90 ? 18.062 8.764 -0.775 1.00 98.12 90 PRO A O 1
ATOM 671 N N . THR A 1 91 ? 17.121 7.249 -2.128 1.00 98.31 91 THR A N 1
ATOM 672 C CA . THR A 1 91 ? 16.368 8.209 -2.940 1.00 98.31 91 THR A CA 1
ATOM 673 C C . THR A 1 91 ? 15.089 8.633 -2.219 1.00 98.31 91 THR A C 1
ATOM 675 O O . THR A 1 91 ? 14.422 7.821 -1.586 1.00 98.31 91 THR A O 1
ATOM 678 N N . GLY A 1 92 ? 14.723 9.914 -2.321 1.00 98.38 92 GLY A N 1
ATOM 679 C CA . GLY A 1 92 ? 13.449 10.400 -1.793 1.00 98.38 92 GLY A CA 1
ATOM 680 C C . GLY A 1 92 ? 12.258 9.806 -2.549 1.00 98.38 92 GLY A C 1
ATOM 681 O O . GLY A 1 92 ? 12.251 9.802 -3.779 1.00 98.38 92 GLY A O 1
ATOM 682 N N . HIS A 1 93 ? 11.248 9.351 -1.812 1.00 98.69 93 HIS A N 1
ATOM 683 C CA . HIS A 1 93 ? 10.061 8.685 -2.353 1.00 98.69 93 HIS A CA 1
ATOM 684 C C . HIS A 1 93 ? 8.775 9.432 -2.018 1.00 98.69 93 HIS A C 1
ATOM 686 O O . HIS A 1 93 ? 8.742 10.182 -1.046 1.00 98.69 93 HIS A O 1
ATOM 692 N N . ASN A 1 94 ? 7.733 9.229 -2.827 1.00 98.31 94 ASN A N 1
ATOM 693 C CA . ASN A 1 94 ? 6.407 9.823 -2.657 1.00 98.31 94 ASN A CA 1
ATOM 694 C C . ASN A 1 94 ? 5.322 8.775 -2.937 1.00 98.31 94 ASN A C 1
ATOM 696 O O . ASN A 1 94 ? 5.446 7.970 -3.859 1.00 98.31 94 ASN A O 1
ATOM 700 N N . VAL A 1 95 ? 4.223 8.861 -2.192 1.00 98.25 95 VAL A N 1
ATOM 701 C CA . VAL A 1 95 ? 2.972 8.164 -2.476 1.00 98.25 95 VAL A CA 1
ATOM 702 C C . VAL A 1 95 ? 1.898 9.184 -2.848 1.00 98.25 95 VAL A C 1
ATOM 704 O O . VAL A 1 95 ? 1.490 10.032 -2.049 1.00 98.25 95 VAL A O 1
ATOM 707 N N . TYR A 1 96 ? 1.414 9.065 -4.080 1.00 97.81 96 TYR A N 1
ATOM 708 C CA . TYR A 1 96 ? 0.411 9.941 -4.669 1.00 97.81 96 TYR A CA 1
ATOM 709 C C . TYR A 1 96 ? -0.607 9.124 -5.459 1.00 97.81 96 TYR A C 1
ATOM 711 O O . TYR A 1 96 ? -0.234 8.229 -6.220 1.00 97.81 96 TYR A O 1
ATOM 719 N N . TRP A 1 97 ? -1.885 9.480 -5.336 1.00 97.19 97 TRP A N 1
ATOM 720 C CA . TRP A 1 97 ? -2.945 8.936 -6.178 1.00 97.19 97 TRP A CA 1
ATOM 721 C C . TRP A 1 97 ? -3.892 10.042 -6.675 1.00 97.19 97 TRP A C 1
ATOM 723 O O . TRP A 1 97 ? -4.369 10.866 -5.889 1.00 97.19 97 TRP A O 1
ATOM 733 N N . PRO A 1 98 ? -4.206 10.074 -7.985 1.00 97.50 98 PRO A N 1
ATOM 734 C CA . PRO A 1 98 ? -5.002 11.145 -8.591 1.00 97.50 98 PRO A CA 1
ATOM 735 C C . PRO A 1 98 ? -6.520 10.976 -8.424 1.00 97.50 98 PRO A C 1
ATOM 737 O O . PRO A 1 98 ? -7.270 11.927 -8.646 1.00 97.50 98 PRO A O 1
ATOM 740 N N . ALA A 1 99 ? -6.991 9.767 -8.112 1.00 97.69 99 ALA A N 1
ATOM 741 C CA . ALA A 1 99 ? -8.396 9.433 -7.895 1.00 97.69 99 ALA A CA 1
ATOM 742 C C . ALA A 1 99 ? -8.515 8.027 -7.291 1.00 97.69 99 ALA A C 1
ATOM 744 O O . ALA A 1 99 ? -7.627 7.197 -7.479 1.00 97.69 99 ALA A O 1
ATOM 745 N N . VAL A 1 100 ? -9.654 7.736 -6.664 1.00 95.50 100 VAL A N 1
ATOM 746 C CA . VAL A 1 100 ? -10.053 6.371 -6.281 1.00 95.50 100 VAL A CA 1
ATOM 747 C C . VAL A 1 100 ? -11.305 6.011 -7.071 1.00 95.50 100 VAL A C 1
ATOM 749 O O . VAL A 1 100 ? -12.292 6.746 -7.021 1.00 95.50 100 VAL A O 1
ATOM 752 N N . SER A 1 101 ? -11.253 4.932 -7.856 1.00 94.06 101 SER A N 1
ATOM 753 C CA . SER A 1 101 ? -12.352 4.493 -8.737 1.00 94.06 101 SER A CA 1
ATOM 754 C C . SER A 1 101 ? -12.946 5.624 -9.600 1.00 94.06 101 SER A C 1
ATOM 756 O O . SER A 1 101 ? -14.157 5.745 -9.752 1.00 94.06 101 SER A O 1
ATOM 758 N N . GLY A 1 102 ? -12.088 6.510 -10.125 1.00 96.38 102 GLY A N 1
ATOM 759 C CA . GLY A 1 102 ? -12.481 7.667 -10.947 1.00 96.38 102 GLY A CA 1
ATOM 760 C C . GLY A 1 102 ? -12.916 8.918 -10.167 1.00 96.38 102 GLY A C 1
ATOM 761 O O . GLY A 1 102 ? -13.033 9.995 -10.753 1.00 96.38 102 GLY A O 1
ATOM 762 N N . ASN A 1 103 ? -13.090 8.835 -8.846 1.00 97.31 103 ASN A N 1
ATOM 763 C CA . ASN A 1 103 ? -13.446 9.982 -8.017 1.00 97.31 103 ASN A CA 1
ATOM 764 C C . ASN A 1 103 ? -12.208 10.816 -7.639 1.00 97.31 103 ASN A C 1
ATOM 766 O O . ASN A 1 103 ? -11.450 10.466 -6.734 1.00 97.31 103 ASN A O 1
ATOM 770 N N . LYS A 1 104 ? -12.037 11.964 -8.304 1.00 97.56 104 LYS A N 1
ATOM 771 C CA . LYS A 1 104 ? -10.926 12.908 -8.068 1.00 97.56 104 LYS A CA 1
ATOM 772 C C . LYS A 1 104 ? -10.980 13.621 -6.715 1.00 97.56 104 LYS A C 1
ATOM 774 O O . LYS A 1 104 ? -9.962 14.128 -6.264 1.00 97.56 104 LYS A O 1
ATOM 779 N N . LYS A 1 105 ? -12.140 13.667 -6.047 1.00 97.75 105 LYS A N 1
ATOM 780 C CA . LYS A 1 105 ? -12.248 14.267 -4.702 1.00 97.75 105 LYS A CA 1
ATOM 781 C C . LYS A 1 105 ? -11.506 13.448 -3.643 1.00 97.75 105 LYS A C 1
ATOM 783 O O . LYS A 1 105 ? -11.245 13.961 -2.566 1.00 97.75 105 LYS A O 1
ATOM 788 N N . LEU A 1 106 ? -11.186 12.193 -3.964 1.00 96.00 106 LEU A N 1
ATOM 789 C CA . LEU A 1 106 ? -10.422 11.276 -3.121 1.00 96.00 106 LEU A CA 1
ATOM 790 C C . LEU A 1 106 ? -8.926 11.250 -3.482 1.00 96.00 106 LEU A C 1
ATOM 792 O O . LEU A 1 106 ? -8.213 10.357 -3.035 1.00 96.00 106 LEU A O 1
ATOM 796 N N . ALA A 1 107 ? -8.452 12.179 -4.319 1.00 97.44 107 ALA A N 1
ATOM 797 C CA . ALA A 1 107 ? -7.033 12.317 -4.620 1.00 97.44 107 ALA A CA 1
ATOM 798 C C . ALA A 1 107 ? -6.241 12.709 -3.368 1.00 97.44 107 ALA A C 1
ATOM 800 O O . ALA A 1 107 ? -6.716 13.498 -2.550 1.00 97.44 107 ALA A O 1
ATOM 801 N N . HIS A 1 108 ? -5.009 12.221 -3.256 1.00 97.88 108 HIS A N 1
ATOM 802 C CA . HIS A 1 108 ? -4.126 12.603 -2.162 1.00 97.88 108 HIS A CA 1
ATOM 803 C C . HIS A 1 108 ? -2.653 12.486 -2.552 1.00 97.88 108 HIS A C 1
ATOM 805 O O . HIS A 1 108 ? -2.294 11.764 -3.480 1.00 97.88 108 HIS A O 1
ATOM 811 N N . ASN A 1 109 ? -1.807 13.220 -1.834 1.00 98.12 109 ASN A N 1
ATOM 812 C CA . ASN A 1 109 ? -0.364 13.273 -2.004 1.00 98.12 109 ASN A CA 1
ATOM 813 C C . ASN A 1 109 ? 0.269 13.338 -0.612 1.00 98.12 109 ASN A C 1
ATOM 815 O O . ASN A 1 109 ? 0.020 14.299 0.118 1.00 98.12 109 ASN A O 1
ATOM 819 N N . LEU A 1 110 ? 1.074 12.339 -0.253 1.00 98.12 110 LEU A N 1
ATOM 820 C CA . LEU A 1 110 ? 1.762 12.291 1.041 1.00 98.12 110 LEU A CA 1
ATOM 821 C C . LEU A 1 110 ? 3.069 13.107 1.058 1.00 98.12 110 LEU A C 1
ATOM 823 O O . LEU A 1 110 ? 3.690 13.276 2.112 1.00 98.12 110 LEU A O 1
ATOM 827 N N . GLY A 1 111 ? 3.454 13.669 -0.092 1.00 98.06 111 GLY A N 1
ATOM 828 C CA . GLY A 1 111 ? 4.686 14.427 -0.278 1.00 98.06 111 GLY A CA 1
ATOM 829 C C . GLY A 1 111 ? 5.894 13.515 -0.467 1.00 98.06 111 GLY A C 1
ATOM 830 O O . GLY A 1 111 ? 5.764 12.300 -0.524 1.00 98.06 111 GLY A O 1
ATOM 831 N N . THR A 1 112 ? 7.085 14.100 -0.574 1.00 98.31 112 THR A N 1
ATOM 832 C CA . THR A 1 112 ? 8.329 13.335 -0.743 1.00 98.31 112 THR A CA 1
ATOM 833 C C . THR A 1 112 ? 9.089 13.249 0.579 1.00 98.31 112 THR A C 1
ATOM 835 O O . THR A 1 112 ? 9.243 14.268 1.253 1.00 98.31 112 THR A O 1
ATOM 838 N N . TRP A 1 113 ? 9.596 12.070 0.946 1.00 98.62 113 TRP A N 1
ATOM 839 C CA . TRP A 1 113 ? 10.392 11.873 2.163 1.00 98.62 113 TRP A CA 1
ATOM 840 C C . TRP A 1 113 ? 11.677 11.064 1.921 1.00 98.62 113 TRP A C 1
ATOM 842 O O . TRP A 1 113 ? 11.713 10.208 1.031 1.00 98.62 113 TRP A O 1
ATOM 852 N N . PRO A 1 114 ? 12.754 11.346 2.683 1.00 98.56 114 PRO A N 1
ATOM 853 C CA . PRO A 1 114 ? 14.040 10.667 2.542 1.00 98.56 114 PRO A CA 1
ATOM 854 C C . PRO A 1 114 ? 14.031 9.264 3.169 1.00 98.56 114 PRO A C 1
ATOM 856 O O . PRO A 1 114 ? 13.045 8.838 3.776 1.00 98.56 114 PRO A O 1
ATOM 859 N N . GLN A 1 115 ? 15.163 8.571 3.034 1.00 98.69 115 GLN A N 1
ATOM 860 C CA . GLN A 1 115 ? 15.403 7.250 3.607 1.00 98.69 115 GLN A CA 1
ATOM 861 C C . GLN A 1 115 ? 15.088 7.185 5.108 1.00 98.69 115 GLN A C 1
ATOM 863 O O . GLN A 1 115 ? 15.369 8.112 5.868 1.00 98.69 115 GLN A O 1
ATOM 868 N N . GLY A 1 116 ? 14.539 6.054 5.538 1.00 98.56 116 GLY A N 1
ATOM 869 C CA . GLY A 1 116 ? 14.211 5.732 6.922 1.00 98.56 116 GLY A CA 1
ATOM 870 C C . GLY A 1 116 ? 12.946 6.407 7.448 1.00 98.56 116 GLY A C 1
ATOM 871 O O . GLY A 1 116 ? 12.531 6.101 8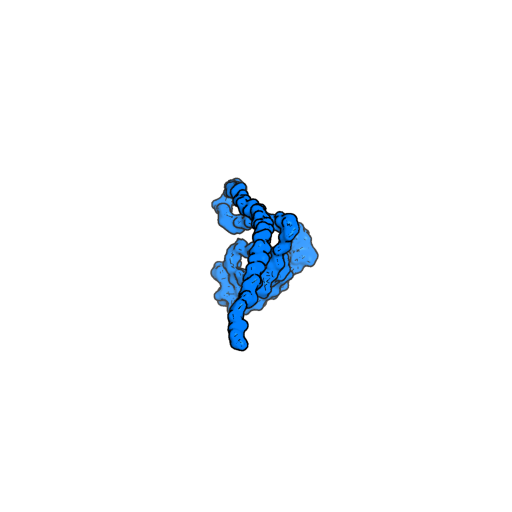.563 1.00 98.56 116 GLY A O 1
ATOM 872 N N . GLN A 1 117 ? 12.319 7.309 6.686 1.00 98.75 117 GLN A N 1
ATOM 873 C CA . GLN A 1 117 ? 11.081 7.960 7.109 1.00 98.75 117 GLN A CA 1
ATOM 874 C C . GLN A 1 117 ? 9.836 7.182 6.681 1.00 98.75 117 GLN A C 1
ATOM 876 O O . GLN A 1 117 ? 9.827 6.468 5.675 1.00 98.75 117 GLN A O 1
ATOM 881 N N . VAL A 1 118 ? 8.774 7.375 7.463 1.00 98.69 118 VAL A N 1
ATOM 882 C CA . VAL A 1 118 ? 7.452 6.780 7.270 1.00 98.69 118 VAL A CA 1
ATOM 883 C C . VAL A 1 118 ? 6.417 7.890 7.106 1.00 98.69 118 VAL A C 1
ATOM 885 O O . VAL A 1 118 ? 6.440 8.888 7.834 1.00 98.69 118 VAL A O 1
ATOM 888 N N . LYS A 1 119 ? 5.486 7.705 6.169 1.00 98.44 119 LYS A N 1
ATOM 889 C CA . LYS A 1 119 ? 4.228 8.460 6.093 1.00 98.44 119 LYS A CA 1
ATOM 890 C C . LYS A 1 119 ? 3.062 7.492 6.202 1.00 98.44 119 LYS A C 1
ATOM 892 O O . LYS A 1 119 ? 3.100 6.444 5.572 1.00 98.44 119 LYS A O 1
ATOM 897 N N . SER A 1 120 ? 2.026 7.857 6.946 1.00 98.19 120 SER A N 1
ATOM 898 C CA . SER A 1 120 ? 0.874 6.981 7.182 1.00 98.19 120 SER A CA 1
ATOM 899 C C . SER A 1 120 ? -0.401 7.543 6.556 1.00 98.19 120 SER A C 1
ATOM 901 O O . SER A 1 120 ? -0.573 8.762 6.496 1.00 98.19 120 SER A O 1
ATOM 903 N N . PHE A 1 121 ? -1.301 6.663 6.115 1.00 97.50 121 PHE A N 1
ATOM 904 C CA . PHE A 1 121 ? -2.632 7.023 5.618 1.00 97.50 121 PHE A CA 1
ATOM 905 C C . PHE A 1 121 ? -3.676 5.975 6.027 1.00 97.50 121 PHE A C 1
ATOM 907 O O . PHE A 1 121 ? -3.331 4.801 6.145 1.00 97.50 121 PHE A O 1
ATOM 914 N N . GLN A 1 122 ? -4.929 6.399 6.228 1.00 94.62 122 GLN A N 1
ATOM 915 C CA . GLN A 1 122 ? -6.070 5.566 6.632 1.00 94.62 122 GLN A CA 1
ATOM 916 C C . GLN A 1 122 ? -7.239 5.707 5.651 1.00 94.62 122 GLN A C 1
ATOM 918 O O . GLN A 1 122 ? -7.567 6.862 5.298 1.00 94.62 122 GLN A O 1
#